Protein AF-A0A0F9L9L3-F1 (afdb_monomer_lite)

Radius of gyration: 15.14 Å; chains: 1; bounding box: 42×22×38 Å

pLDDT: mean 79.23, std 16.56, range [38.59, 95.31]

Structure (mmCIF, N/CA/C/O backbone):
data_AF-A0A0F9L9L3-F1
#
_entry.id   AF-A0A0F9L9L3-F1
#
loop_
_atom_site.group_PDB
_atom_site.id
_atom_site.type_symbol
_atom_site.label_atom_id
_atom_site.label_alt_id
_atom_site.label_comp_id
_atom_site.label_asym_id
_atom_site.label_entity_id
_atom_site.label_seq_id
_atom_site.pdbx_PDB_ins_code
_atom_site.Cartn_x
_atom_site.Cartn_y
_atom_site.Cartn_z
_atom_site.occupancy
_atom_site.B_iso_or_equiv
_atom_site.auth_seq_id
_atom_site.auth_comp_id
_atom_site.auth_asym_id
_atom_site.auth_atom_id
_atom_site.pdbx_PDB_model_num
ATOM 1 N N . MET A 1 1 ? -28.915 -11.012 18.390 1.00 38.59 1 MET A N 1
ATOM 2 C CA . MET A 1 1 ? -27.471 -11.234 18.582 1.00 38.59 1 MET A CA 1
ATOM 3 C C . MET A 1 1 ? -26.810 -10.582 17.386 1.00 38.59 1 MET A C 1
ATOM 5 O O . MET A 1 1 ? -27.124 -10.997 16.282 1.00 38.59 1 MET A O 1
ATOM 9 N N . ALA A 1 2 ? -26.110 -9.464 17.575 1.00 46.91 2 ALA A N 1
ATOM 10 C CA . ALA A 1 2 ? -25.464 -8.759 16.470 1.00 46.91 2 ALA A CA 1
ATOM 11 C C . ALA A 1 2 ? -24.135 -9.465 16.185 1.00 46.91 2 ALA A C 1
ATOM 13 O O . ALA A 1 2 ? -23.298 -9.557 17.081 1.00 46.91 2 ALA A O 1
ATOM 14 N N . ASP A 1 3 ? -23.996 -10.026 14.987 1.00 47.84 3 ASP A N 1
ATOM 15 C CA . ASP A 1 3 ? -22.734 -10.569 14.495 1.00 47.84 3 ASP A CA 1
ATOM 16 C C . ASP A 1 3 ? -21.765 -9.398 14.266 1.00 47.84 3 ASP A C 1
ATOM 18 O O . ASP A 1 3 ? -21.937 -8.596 13.349 1.00 47.84 3 ASP A O 1
ATOM 22 N N . ASP A 1 4 ? -20.773 -9.277 15.147 1.00 47.53 4 ASP A N 1
ATOM 23 C CA . ASP A 1 4 ? -19.625 -8.381 15.010 1.00 47.53 4 ASP A CA 1
ATOM 24 C C . ASP A 1 4 ? -18.759 -8.920 13.859 1.00 47.53 4 ASP A C 1
ATOM 26 O O . ASP A 1 4 ? -17.952 -9.836 14.026 1.00 47.53 4 ASP A O 1
ATOM 30 N N . VAL A 1 5 ? -18.984 -8.441 12.636 1.00 58.00 5 VAL A N 1
ATOM 31 C CA . VAL A 1 5 ? -18.056 -8.730 11.529 1.00 58.00 5 VAL A CA 1
ATOM 32 C C . VAL A 1 5 ? -16.718 -8.002 11.864 1.00 58.00 5 VAL A C 1
ATOM 34 O O . VAL A 1 5 ? -16.740 -7.118 12.699 1.00 58.00 5 VAL A O 1
ATOM 37 N N . MET A 1 6 ? -15.523 -8.312 11.338 1.00 53.97 6 MET A N 1
ATOM 38 C CA . MET A 1 6 ? -14.237 -7.704 11.814 1.00 53.97 6 MET A CA 1
ATOM 39 C C . MET A 1 6 ? -13.456 -6.982 10.676 1.00 53.97 6 MET A C 1
ATOM 41 O O . MET A 1 6 ? -13.101 -7.674 9.748 1.00 53.97 6 MET A O 1
ATOM 45 N N . GLU A 1 7 ? -13.223 -5.645 10.621 1.00 59.94 7 GLU A N 1
ATOM 46 C CA . GLU A 1 7 ? -12.638 -4.895 9.464 1.00 59.94 7 GLU A CA 1
ATOM 47 C C . GLU A 1 7 ? -11.116 -4.929 9.462 1.00 59.94 7 GLU A C 1
ATOM 49 O O . GLU A 1 7 ? -10.437 -4.035 9.952 1.00 59.94 7 GLU A O 1
ATOM 54 N N . VAL A 1 8 ? -10.556 -5.957 8.837 1.00 63.75 8 VAL A N 1
ATOM 55 C CA . VAL A 1 8 ? -9.185 -5.987 8.323 1.00 63.75 8 VAL A CA 1
ATOM 56 C C . VAL A 1 8 ? -9.120 -5.201 7.009 1.00 63.75 8 VAL A C 1
ATOM 58 O O . VAL A 1 8 ? -9.034 -5.752 5.908 1.00 63.75 8 VAL A O 1
ATOM 61 N N . ILE A 1 9 ? -9.151 -3.881 7.148 1.00 84.50 9 ILE A N 1
ATOM 62 C CA . ILE A 1 9 ? -8.730 -2.929 6.117 1.00 84.50 9 ILE A CA 1
ATOM 63 C C . ILE A 1 9 ? -7.200 -2.854 6.058 1.00 84.50 9 ILE A C 1
ATOM 65 O O . ILE A 1 9 ? -6.491 -3.325 6.953 1.00 84.50 9 ILE A O 1
ATOM 69 N N . CYS A 1 10 ? -6.658 -2.272 4.992 1.00 90.75 10 CYS A N 1
ATOM 70 C CA . CYS A 1 10 ? -5.220 -2.155 4.788 1.00 90.75 10 CYS A CA 1
ATOM 71 C C . CYS A 1 10 ? -4.507 -1.550 6.009 1.00 90.75 10 CYS A C 1
ATOM 73 O O . CYS A 1 10 ? -3.506 -2.100 6.449 1.00 90.75 10 CYS A O 1
ATOM 75 N N . GLY A 1 11 ? -5.060 -0.518 6.644 1.00 87.69 11 GLY A N 1
ATOM 76 C CA . GLY A 1 11 ? -4.462 0.150 7.802 1.00 87.69 11 GLY A CA 1
ATOM 77 C C . GLY A 1 11 ? -4.197 -0.752 9.015 1.00 87.69 11 GLY A C 1
ATOM 78 O O . GLY A 1 11 ? -3.298 -0.445 9.797 1.00 87.69 11 GLY A O 1
ATOM 79 N N . THR A 1 12 ? -4.927 -1.862 9.160 1.00 86.69 12 THR A N 1
ATOM 80 C CA . THR A 1 12 ? -4.751 -2.862 10.232 1.00 86.69 12 THR A CA 1
ATOM 81 C C . THR A 1 12 ? -4.124 -4.170 9.729 1.00 86.69 12 THR A C 1
ATOM 83 O O . THR A 1 12 ? -3.863 -5.090 10.507 1.00 86.69 12 THR A O 1
ATOM 86 N N . CYS A 1 13 ? -3.837 -4.268 8.430 1.00 87.81 13 CYS A N 1
ATOM 87 C CA . CYS A 1 13 ? -3.266 -5.448 7.798 1.00 87.81 13 CYS A CA 1
ATOM 88 C C . CYS A 1 13 ? -1.752 -5.543 8.040 1.00 87.81 13 CYS A C 1
ATOM 90 O O . CYS A 1 13 ? -1.002 -4.613 7.756 1.00 87.81 13 CYS A O 1
ATOM 92 N N . ARG A 1 14 ? -1.258 -6.721 8.450 1.00 90.25 14 ARG A N 1
ATOM 93 C CA . ARG A 1 14 ? 0.183 -6.960 8.693 1.00 90.25 14 ARG A CA 1
ATOM 94 C C . ARG A 1 14 ? 1.090 -6.752 7.472 1.00 90.25 14 ARG A C 1
ATOM 96 O O . ARG A 1 14 ? 2.307 -6.711 7.611 1.00 90.25 14 ARG A O 1
ATOM 103 N N . TYR A 1 15 ? 0.503 -6.729 6.278 1.00 92.81 15 TYR A N 1
ATOM 104 C CA . TYR A 1 15 ? 1.205 -6.588 5.003 1.00 92.81 15 TYR A CA 1
ATOM 105 C C . TYR A 1 15 ? 1.059 -5.189 4.395 1.00 92.81 15 TYR A C 1
ATOM 107 O O . TYR A 1 15 ? 1.493 -4.966 3.264 1.00 92.81 15 TYR A O 1
ATOM 115 N N . PHE A 1 16 ? 0.404 -4.269 5.099 1.00 93.12 16 PHE A N 1
ATOM 116 C CA . PHE A 1 16 ? 0.347 -2.875 4.701 1.00 93.12 16 PHE A CA 1
ATOM 117 C C . PHE A 1 16 ? 1.623 -2.167 5.138 1.00 93.12 16 PHE A C 1
ATOM 119 O O . PHE A 1 16 ? 1.966 -2.128 6.318 1.00 93.12 16 PHE A O 1
ATOM 126 N N . ASP A 1 17 ? 2.331 -1.620 4.159 1.00 95.00 17 ASP A N 1
ATOM 127 C CA . ASP A 1 17 ? 3.577 -0.892 4.358 1.00 95.00 17 ASP A CA 1
ATOM 128 C C . ASP A 1 17 ? 3.309 0.610 4.205 1.00 95.00 17 ASP A C 1
ATOM 130 O O . ASP A 1 17 ? 3.132 1.113 3.092 1.00 95.00 17 ASP A O 1
ATOM 134 N N . ARG A 1 18 ? 3.181 1.316 5.334 1.00 94.00 18 ARG A N 1
ATOM 135 C CA . ARG A 1 18 ? 2.796 2.736 5.376 1.00 94.00 18 ARG A CA 1
ATOM 136 C C . ARG A 1 18 ? 3.932 3.623 4.852 1.00 94.00 18 ARG A C 1
ATOM 138 O O . ARG A 1 18 ? 5.056 3.550 5.343 1.00 94.00 18 ARG A O 1
ATOM 145 N N . LEU A 1 19 ? 3.626 4.516 3.907 1.00 92.31 19 LEU A N 1
ATOM 146 C CA . LEU A 1 19 ? 4.590 5.501 3.407 1.00 92.31 19 LEU A CA 1
ATOM 147 C C . LEU A 1 19 ? 4.739 6.681 4.379 1.00 92.31 19 LEU A C 1
ATOM 149 O O . LEU A 1 19 ? 3.849 6.965 5.180 1.00 92.31 19 LEU A O 1
ATOM 153 N N . LYS A 1 20 ? 5.869 7.396 4.287 1.00 86.75 20 LYS A N 1
ATOM 154 C CA . LYS A 1 20 ? 6.193 8.535 5.170 1.00 86.75 20 LYS A CA 1
ATOM 155 C C . LYS A 1 20 ? 5.153 9.660 5.125 1.00 86.75 20 LYS A C 1
ATOM 157 O O . LYS A 1 20 ? 4.979 10.337 6.131 1.00 86.75 20 LYS A O 1
ATOM 162 N N . ASP A 1 21 ? 4.448 9.804 4.005 1.00 79.06 21 ASP A N 1
ATOM 163 C CA . ASP A 1 21 ? 3.420 10.830 3.799 1.00 79.06 21 ASP A CA 1
ATOM 164 C C . ASP A 1 21 ? 2.068 10.479 4.450 1.00 79.06 21 ASP A C 1
ATOM 166 O O . ASP A 1 21 ? 1.124 11.251 4.360 1.00 79.06 21 ASP A O 1
ATOM 170 N N . GLY A 1 22 ? 1.963 9.329 5.129 1.00 70.19 22 GLY A N 1
ATOM 171 C CA . GLY A 1 22 ? 0.872 8.994 6.052 1.00 70.19 22 GLY A CA 1
ATOM 172 C C . GLY A 1 22 ? -0.459 8.595 5.410 1.00 70.19 22 GLY A C 1
ATOM 173 O O . GLY A 1 22 ? -1.123 7.706 5.947 1.00 70.19 22 GLY A O 1
ATOM 174 N N . ASP A 1 23 ? -0.801 9.179 4.263 1.00 85.00 23 ASP A N 1
ATOM 175 C CA . ASP A 1 23 ? -2.121 9.051 3.632 1.00 85.00 23 ASP A CA 1
ATOM 176 C C . ASP A 1 23 ? -2.273 7.793 2.767 1.00 85.00 23 ASP A C 1
ATOM 178 O O . ASP A 1 23 ? -3.388 7.392 2.439 1.00 85.00 23 ASP A O 1
ATOM 182 N N . ARG A 1 24 ? -1.163 7.148 2.381 1.00 92.56 24 ARG A N 1
ATOM 183 C CA . A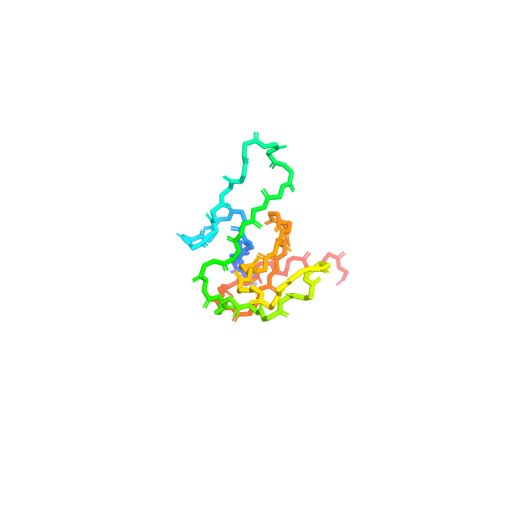RG A 1 24 ? -1.159 5.927 1.558 1.00 92.56 24 ARG A CA 1
ATOM 184 C C . ARG A 1 24 ? -0.081 4.937 1.991 1.00 92.56 24 ARG A C 1
ATOM 186 O O . ARG A 1 24 ? 0.887 5.284 2.671 1.00 92.56 24 ARG A O 1
ATOM 193 N N . GLY A 1 25 ? -0.247 3.688 1.577 1.00 94.75 25 GLY A N 1
ATOM 194 C CA . GLY A 1 25 ? 0.726 2.621 1.790 1.00 94.75 25 GLY A CA 1
ATOM 195 C C . GLY A 1 25 ? 0.776 1.641 0.628 1.00 94.75 25 GLY A C 1
ATOM 196 O O . GLY A 1 25 ? 0.009 1.744 -0.327 1.00 94.75 25 GLY A O 1
ATOM 197 N N . LEU A 1 26 ? 1.701 0.691 0.698 1.00 95.31 26 LEU A N 1
ATOM 198 C CA . LEU A 1 26 ? 1.866 -0.359 -0.301 1.00 95.31 26 LEU A CA 1
ATOM 199 C C . LEU A 1 26 ? 1.243 -1.663 0.200 1.00 95.31 26 LEU A C 1
ATOM 201 O O . LEU A 1 26 ? 1.487 -2.086 1.332 1.00 95.31 26 LEU A O 1
ATOM 205 N N . CYS A 1 27 ? 0.481 -2.341 -0.657 1.00 94.38 27 CYS A N 1
ATOM 206 C CA . CYS A 1 27 ? -0.014 -3.686 -0.369 1.00 94.38 27 CYS A CA 1
ATOM 207 C C . CYS A 1 27 ? 1.074 -4.719 -0.682 1.00 94.38 27 CYS A C 1
ATOM 209 O O . CYS A 1 27 ? 1.354 -4.983 -1.849 1.00 94.38 27 CYS A O 1
ATOM 211 N N . ARG A 1 28 ? 1.680 -5.336 0.341 1.00 94.75 28 ARG A N 1
ATOM 212 C CA . ARG A 1 28 ? 2.735 -6.356 0.159 1.00 94.75 28 ARG A CA 1
ATOM 213 C C . ARG A 1 28 ? 2.211 -7.778 -0.075 1.00 94.75 28 ARG A C 1
ATOM 215 O O . ARG A 1 28 ? 3.017 -8.669 -0.319 1.00 94.75 28 ARG A O 1
ATOM 222 N N . ILE A 1 29 ? 0.892 -7.994 -0.014 1.00 92.94 29 ILE A N 1
ATOM 223 C CA . ILE A 1 29 ? 0.272 -9.272 -0.415 1.00 92.94 29 ILE A CA 1
ATOM 224 C C . ILE A 1 29 ? 0.213 -9.381 -1.936 1.00 92.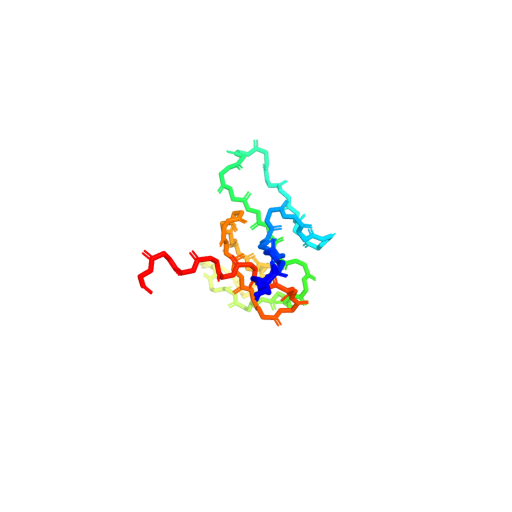94 29 ILE A C 1
ATOM 226 O O . ILE A 1 29 ? 0.521 -10.429 -2.499 1.00 92.94 29 ILE A O 1
ATOM 230 N N . ALA A 1 30 ? -0.224 -8.308 -2.596 1.00 90.50 30 ALA A N 1
ATOM 231 C CA . ALA A 1 30 ? -0.318 -8.288 -4.042 1.00 90.50 30 ALA A CA 1
ATOM 232 C C . ALA A 1 30 ? 1.096 -8.238 -4.645 1.00 90.50 30 ALA A C 1
ATOM 234 O O . ALA A 1 30 ? 1.936 -7.463 -4.170 1.00 90.50 30 ALA A O 1
ATOM 235 N N . PRO A 1 31 ? 1.383 -9.046 -5.681 1.00 92.56 31 PRO A N 1
ATOM 236 C CA . PRO A 1 31 ? 2.665 -8.972 -6.361 1.00 92.56 31 PRO A CA 1
ATOM 237 C C . PRO A 1 31 ? 2.840 -7.597 -7.028 1.00 92.56 31 PRO A C 1
ATOM 239 O O . PRO A 1 31 ? 1.842 -6.953 -7.375 1.00 92.56 31 PRO A O 1
ATOM 242 N N . PRO A 1 32 ? 4.090 -7.152 -7.249 1.00 93.38 32 PRO A N 1
ATOM 243 C CA . PRO A 1 32 ? 4.359 -5.970 -8.055 1.00 93.38 32 PRO A CA 1
ATOM 244 C C . PRO A 1 32 ? 3.708 -6.103 -9.425 1.00 93.38 32 PRO A C 1
ATOM 246 O O . PRO A 1 32 ? 3.845 -7.133 -10.087 1.00 93.38 32 PRO A O 1
ATOM 249 N N . GLN A 1 33 ? 3.028 -5.051 -9.853 1.00 90.56 33 GLN A N 1
ATOM 250 C CA . GLN A 1 33 ? 2.458 -4.964 -11.186 1.00 90.56 33 GLN A CA 1
ATOM 251 C C . GLN A 1 33 ? 3.418 -4.202 -12.093 1.00 90.56 33 GL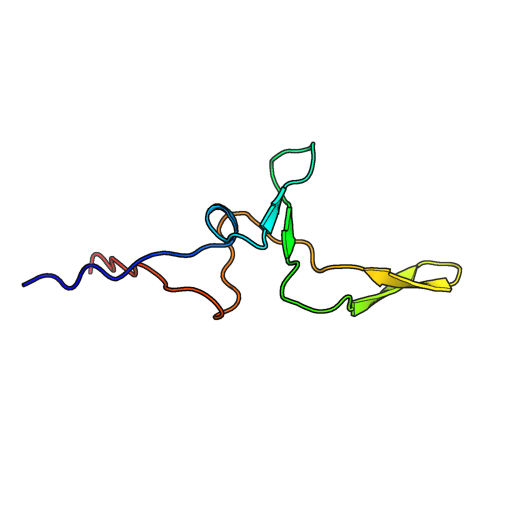N A C 1
ATOM 253 O O . GLN A 1 33 ? 4.136 -3.306 -11.642 1.00 90.56 33 GLN A O 1
ATOM 258 N N . GLY A 1 34 ? 3.452 -4.587 -13.368 1.00 88.75 34 GLY A N 1
ATOM 259 C CA . GLY A 1 34 ? 4.197 -3.840 -14.371 1.00 88.75 34 GLY A CA 1
ATOM 260 C C . GLY A 1 34 ? 3.589 -2.452 -14.511 1.00 88.75 34 GLY A C 1
ATOM 261 O O . GLY A 1 34 ? 2.401 -2.329 -14.804 1.00 88.75 34 GLY A O 1
ATOM 262 N N . VAL A 1 35 ? 4.397 -1.425 -14.281 1.00 84.38 35 VAL A N 1
ATOM 263 C CA . VAL A 1 35 ? 4.031 -0.040 -14.561 1.00 84.38 35 VAL A CA 1
ATOM 264 C C . VAL A 1 35 ? 4.924 0.481 -15.674 1.00 84.38 35 VAL A C 1
ATOM 266 O O . VAL A 1 35 ? 6.138 0.251 -15.684 1.00 84.38 35 VAL A O 1
ATOM 269 N N . ASP A 1 36 ? 4.298 1.160 -16.629 1.00 83.62 36 ASP A N 1
ATOM 270 C CA . ASP A 1 36 ? 5.013 1.872 -17.674 1.00 83.62 36 ASP A CA 1
ATOM 271 C C . ASP A 1 36 ? 5.565 3.161 -17.062 1.00 83.62 36 ASP A C 1
ATOM 273 O O . ASP A 1 36 ? 4.816 4.074 -16.707 1.00 83.62 36 ASP A O 1
ATOM 277 N N . CYS A 1 37 ? 6.877 3.199 -16.855 1.00 77.50 37 CYS A N 1
ATOM 278 C CA . CYS A 1 37 ? 7.577 4.448 -16.609 1.00 77.50 37 CYS A CA 1
ATOM 279 C C . CYS A 1 37 ? 8.370 4.782 -17.869 1.00 77.50 37 CYS A C 1
ATOM 281 O O . CYS A 1 37 ? 8.918 3.879 -18.493 1.00 77.50 37 CYS A O 1
ATOM 283 N N . GLU A 1 38 ? 8.449 6.071 -18.219 1.00 79.00 38 GLU A N 1
ATOM 284 C CA . GLU A 1 38 ? 8.851 6.641 -19.526 1.00 79.00 38 GLU A CA 1
ATOM 285 C C . GLU A 1 38 ? 10.126 6.069 -20.189 1.00 79.00 38 GLU A C 1
ATOM 287 O O . GLU A 1 38 ? 10.447 6.406 -21.328 1.00 79.00 38 GLU A O 1
ATOM 292 N N . ARG A 1 39 ? 10.904 5.242 -19.484 1.00 75.19 39 ARG A N 1
ATOM 293 C CA . ARG A 1 39 ? 12.172 4.664 -19.932 1.00 75.19 39 ARG A CA 1
ATOM 294 C C . ARG A 1 39 ? 12.344 3.165 -19.660 1.00 75.19 39 ARG A C 1
ATOM 296 O O . ARG A 1 39 ? 13.349 2.614 -20.107 1.00 75.19 39 ARG A O 1
ATOM 303 N N . ALA A 1 40 ? 11.441 2.505 -18.931 1.00 75.81 40 ALA A N 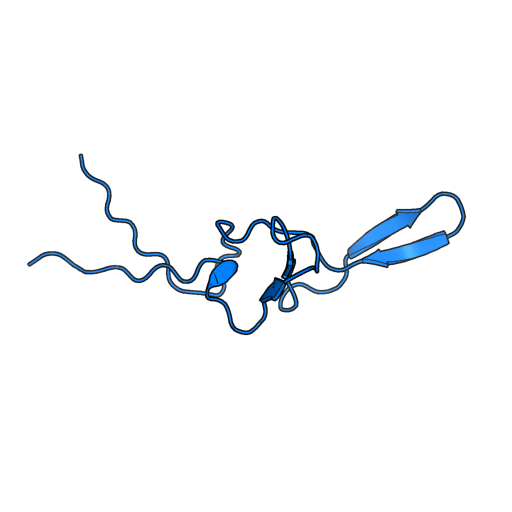1
ATOM 304 C CA . ALA A 1 40 ? 11.551 1.081 -18.612 1.00 75.81 40 ALA A CA 1
ATOM 305 C C . ALA A 1 40 ? 10.232 0.494 -18.088 1.00 75.81 40 ALA A C 1
ATOM 307 O O . ALA A 1 40 ? 9.443 1.167 -17.436 1.00 75.81 40 ALA A O 1
ATOM 308 N N . TRP A 1 41 ? 10.036 -0.809 -18.274 1.00 80.69 41 TRP A N 1
ATOM 309 C CA . TRP A 1 41 ? 9.042 -1.542 -17.493 1.00 80.69 41 TRP A CA 1
ATOM 310 C C . TRP A 1 41 ? 9.621 -1.858 -16.119 1.00 80.69 41 TRP A C 1
ATOM 312 O O . TRP A 1 41 ? 10.629 -2.560 -16.013 1.00 80.69 41 TRP A O 1
ATOM 322 N N . VAL A 1 42 ? 8.985 -1.346 -15.068 1.00 86.50 42 VAL A N 1
ATOM 323 C CA . VAL A 1 42 ? 9.377 -1.623 -13.681 1.00 86.50 42 VAL A CA 1
ATOM 324 C C . VAL A 1 42 ? 8.217 -2.254 -12.923 1.00 86.50 42 VAL A C 1
ATOM 326 O O . VAL A 1 42 ? 7.051 -2.004 -13.217 1.00 86.50 42 VAL A O 1
ATOM 329 N N . GLY A 1 43 ? 8.534 -3.105 -11.950 1.00 91.31 43 GLY A N 1
ATOM 330 C CA . GLY A 1 43 ? 7.538 -3.652 -11.034 1.00 91.31 43 GLY A CA 1
ATOM 331 C C . GLY A 1 43 ? 7.278 -2.676 -9.893 1.00 91.31 43 GLY A C 1
ATOM 332 O O . GLY A 1 43 ? 8.209 -2.328 -9.167 1.00 91.31 43 GLY A O 1
ATOM 333 N N . ALA A 1 44 ? 6.025 -2.269 -9.703 1.00 90.94 44 ALA A N 1
ATOM 334 C CA . ALA A 1 44 ? 5.607 -1.445 -8.575 1.00 90.94 44 ALA A CA 1
ATOM 335 C C . ALA A 1 44 ? 4.557 -2.172 -7.733 1.00 90.94 44 ALA A C 1
ATOM 337 O O . ALA A 1 44 ? 3.623 -2.780 -8.255 1.00 90.94 44 ALA A O 1
ATOM 338 N N . TRP A 1 45 ? 4.708 -2.106 -6.411 1.00 94.19 45 TRP A N 1
ATOM 339 C CA . TRP A 1 45 ? 3.677 -2.591 -5.500 1.00 94.19 45 TRP A CA 1
ATOM 340 C C . TRP A 1 45 ? 2.451 -1.679 -5.595 1.00 94.19 45 TRP A C 1
ATOM 342 O O . TRP A 1 45 ? 2.623 -0.462 -5.710 1.00 94.19 45 TRP A O 1
ATOM 352 N N . PRO A 1 46 ? 1.227 -2.226 -5.512 1.00 93.12 46 PRO A N 1
ATOM 353 C CA . PRO A 1 46 ? 0.022 -1.410 -5.536 1.00 93.12 46 PRO A CA 1
ATOM 354 C C . PRO A 1 46 ? -0.011 -0.417 -4.374 1.00 93.12 46 PRO A C 1
ATOM 356 O O . PRO A 1 46 ? 0.190 -0.797 -3.216 1.00 93.12 46 PRO A O 1
ATOM 359 N N . LEU A 1 47 ? -0.293 0.843 -4.700 1.00 93.62 47 LEU A N 1
ATOM 360 C CA . LEU A 1 47 ? -0.514 1.914 -3.738 1.00 93.62 47 LEU A CA 1
ATOM 361 C C . LEU A 1 47 ? -1.989 1.916 -3.317 1.00 93.62 47 LEU A C 1
ATOM 363 O O . LEU A 1 47 ? -2.867 2.021 -4.170 1.00 93.62 47 LEU A O 1
ATOM 367 N N . VAL A 1 48 ? -2.247 1.814 -2.016 1.00 93.25 48 VAL A N 1
ATOM 368 C CA . VAL A 1 48 ? -3.585 1.661 -1.425 1.00 93.25 48 VAL A CA 1
ATOM 369 C C . VAL A 1 48 ? -3.801 2.647 -0.273 1.00 93.25 48 VAL A C 1
ATOM 371 O O . VAL A 1 48 ? -2.847 3.088 0.379 1.00 93.25 48 VAL A O 1
ATOM 374 N N . SER A 1 49 ? -5.060 3.003 -0.035 1.00 92.31 49 SER A N 1
ATOM 375 C CA . SER A 1 49 ? -5.523 3.747 1.139 1.00 92.31 49 SER A CA 1
ATOM 376 C C . SER A 1 49 ? -5.510 2.850 2.387 1.00 92.31 49 SER A C 1
ATOM 378 O O . SER A 1 49 ? -5.717 1.640 2.261 1.00 92.31 49 SER A O 1
ATOM 380 N N . PRO A 1 50 ? -5.307 3.384 3.608 1.00 90.31 50 PRO A N 1
ATOM 381 C CA . PRO A 1 50 ? -5.534 2.620 4.837 1.00 90.31 50 PRO A CA 1
ATOM 382 C C . PRO A 1 50 ? -6.955 2.035 4.944 1.00 90.31 50 PRO A C 1
ATOM 384 O O . PRO A 1 50 ? -7.110 0.995 5.577 1.00 90.31 50 PRO A O 1
ATOM 387 N N . ASP A 1 51 ? -7.956 2.636 4.298 1.00 88.12 51 ASP A N 1
ATOM 388 C CA . ASP A 1 51 ? -9.351 2.165 4.318 1.00 88.12 51 ASP A CA 1
ATOM 389 C C . ASP A 1 51 ? -9.685 1.161 3.196 1.00 88.12 51 ASP A C 1
ATOM 391 O O . ASP A 1 51 ? -10.806 0.655 3.123 1.00 88.12 51 ASP A O 1
ATOM 395 N N . ASP A 1 52 ? -8.725 0.848 2.315 1.00 89.75 52 ASP A N 1
ATOM 396 C CA . ASP A 1 52 ? -8.932 -0.135 1.249 1.00 89.75 52 ASP A CA 1
ATOM 397 C C . ASP A 1 52 ? -9.004 -1.568 1.796 1.00 89.75 52 ASP A C 1
ATOM 399 O O . ASP A 1 52 ? -8.448 -1.909 2.844 1.00 89.75 52 ASP A O 1
ATOM 403 N N . TRP A 1 53 ? -9.647 -2.450 1.027 1.00 88.25 53 TRP A N 1
ATOM 404 C CA . TRP A 1 53 ? -9.734 -3.876 1.325 1.00 88.25 53 TRP A CA 1
ATOM 405 C C . TRP A 1 53 ? -9.523 -4.716 0.066 1.00 88.25 53 TRP A C 1
ATOM 407 O O . TRP A 1 53 ? -10.224 -4.564 -0.932 1.00 88.25 53 TRP A O 1
ATOM 417 N N . CYS A 1 54 ? -8.562 -5.640 0.124 1.00 87.62 54 CYS A N 1
ATOM 418 C CA . CYS A 1 54 ? -8.200 -6.513 -0.997 1.00 87.62 54 CYS A CA 1
ATOM 419 C C . CYS A 1 54 ? -8.820 -7.922 -0.925 1.00 87.62 54 CYS A C 1
ATOM 421 O O . CYS A 1 54 ? -8.441 -8.794 -1.704 1.00 87.62 54 CYS A O 1
ATOM 423 N N . GLY A 1 55 ? -9.721 -8.183 0.030 1.00 84.00 55 GLY A N 1
ATOM 424 C CA . GLY A 1 55 ? -10.359 -9.497 0.200 1.00 84.00 55 GLY A CA 1
ATOM 425 C C . GLY A 1 55 ? -9.524 -10.546 0.946 1.00 84.00 55 GLY A C 1
ATOM 426 O O . GLY A 1 55 ? -9.990 -11.664 1.132 1.00 84.00 55 GLY A O 1
ATOM 427 N N . GLN A 1 56 ? -8.301 -10.214 1.379 1.00 81.44 56 GLN A N 1
ATOM 428 C CA . GLN A 1 56 ? -7.383 -11.142 2.072 1.00 81.44 56 GLN A CA 1
ATOM 429 C C . GLN A 1 56 ? -7.455 -11.052 3.610 1.00 81.44 56 GLN A C 1
ATOM 431 O O . GLN A 1 56 ? -6.739 -11.763 4.311 1.00 81.44 56 GLN A O 1
ATOM 436 N N . GLY A 1 57 ? -8.315 -10.176 4.134 1.00 69.62 57 GLY A N 1
ATOM 437 C CA . GLY A 1 57 ? -8.610 -10.015 5.558 1.00 69.62 57 GLY A CA 1
ATOM 438 C C . GLY A 1 57 ? -10.121 -9.969 5.816 1.00 69.62 57 GLY A C 1
ATOM 439 O O . GLY A 1 57 ? -10.907 -9.946 4.871 1.00 69.62 57 GLY A O 1
ATOM 440 N N . VAL A 1 58 ? -10.539 -9.967 7.082 1.00 64.62 58 VAL A N 1
ATOM 441 C CA . VAL A 1 58 ? -11.956 -9.880 7.494 1.00 64.62 58 VAL A CA 1
ATOM 442 C C . VAL A 1 58 ? -12.511 -8.452 7.215 1.00 64.62 58 VAL A C 1
ATOM 444 O O . VAL A 1 58 ? -11.714 -7.537 7.078 1.00 64.62 58 VAL A O 1
ATOM 447 N N . LYS A 1 59 ? -13.832 -8.209 7.092 1.00 59.12 59 LYS A N 1
ATOM 448 C CA . LYS A 1 59 ? -14.446 -6.855 6.959 1.00 59.12 59 LYS A CA 1
ATOM 449 C C . LYS A 1 59 ? -15.672 -6.623 7.909 1.00 59.12 59 LYS A C 1
ATOM 451 O O . LYS A 1 59 ? -16.735 -7.091 7.541 1.00 59.12 59 LYS A O 1
ATOM 456 N N . THR A 1 60 ? -15.605 -5.925 9.066 1.00 48.97 60 THR A N 1
ATOM 457 C CA . THR A 1 60 ? -16.724 -5.389 9.922 1.00 48.97 60 THR A CA 1
ATOM 458 C C . THR A 1 60 ? -17.688 -4.452 9.183 1.00 48.97 60 THR A C 1
ATOM 460 O O . THR A 1 60 ? -17.722 -3.241 9.358 1.00 48.97 60 THR A O 1
ATOM 463 N N . VAL A 1 61 ? -18.552 -5.042 8.385 1.00 57.22 61 VAL A N 1
ATOM 464 C CA . VAL A 1 61 ? -19.814 -4.474 7.903 1.00 57.22 61 VAL A CA 1
ATOM 465 C C . VAL A 1 61 ? -20.856 -4.087 8.969 1.00 57.22 61 VAL A C 1
ATOM 467 O O . VAL A 1 61 ? -21.821 -4.838 9.041 1.00 57.22 61 VAL A O 1
ATOM 470 N N . VAL A 1 62 ? -20.772 -3.016 9.780 1.00 52.78 62 VAL A N 1
ATOM 471 C CA . VAL A 1 62 ? -21.997 -2.520 10.477 1.00 52.78 62 VAL A CA 1
ATOM 472 C C . VAL A 1 62 ? -22.826 -1.665 9.515 1.00 52.78 62 VAL A C 1
ATOM 474 O O . VAL A 1 62 ? -22.673 -0.448 9.444 1.00 52.78 62 VAL A O 1
ATOM 477 N N . ASP A 1 63 ? -23.691 -2.313 8.733 1.00 45.69 63 ASP A N 1
ATOM 478 C CA . ASP A 1 63 ? -24.687 -1.622 7.906 1.00 45.69 63 ASP A CA 1
ATOM 479 C C . ASP A 1 63 ? -25.845 -1.151 8.801 1.00 45.69 63 ASP A C 1
ATOM 481 O O . ASP A 1 63 ? -26.635 -1.944 9.308 1.00 45.69 63 ASP A O 1
ATOM 485 N N . GLY A 1 64 ? -25.896 0.153 9.071 1.00 53.28 64 GLY A N 1
ATOM 486 C CA . GLY A 1 64 ? -26.900 0.790 9.928 1.00 53.28 64 GLY A CA 1
ATOM 487 C C . GLY A 1 64 ? -28.226 1.110 9.227 1.00 53.28 64 GLY A C 1
ATOM 488 O O . GLY A 1 64 ? -28.741 2.213 9.424 1.00 53.28 64 GLY A O 1
ATOM 489 N N . ARG A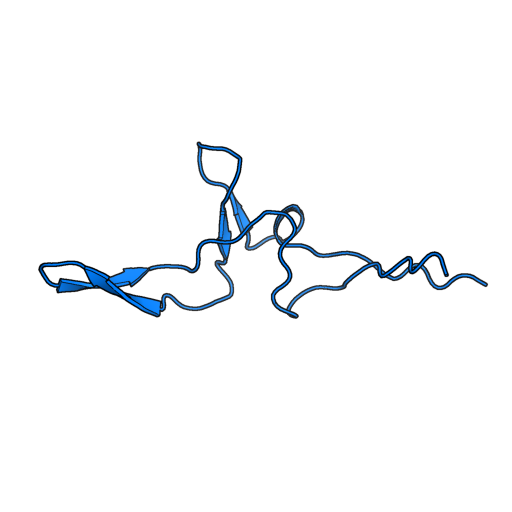 1 65 ? -28.769 0.203 8.403 1.00 44.62 65 ARG A N 1
ATOM 490 C CA . ARG A 1 65 ? -30.118 0.324 7.818 1.00 44.62 65 ARG A CA 1
ATOM 491 C C . ARG A 1 65 ? -31.002 -0.881 8.098 1.00 44.62 65 ARG A C 1
ATOM 493 O O . ARG A 1 65 ? -30.535 -2.023 7.929 1.00 44.62 65 ARG A O 1
#

Sequence (65 aa):
MADDVMEVICGTCRYFDRLKDGDRGLCRIAPPQGVDCERAWVGAWPLVSPDDWCGQGVKTVVDGR

Foldseek 3Di:
DDPQWDQPALLNDPQWAADPVRQKTFRNVDWFDFDDDPPDTDGDGDIDGSRHDPPPDIRGPPPPD

Organism: NCBI:txid412755

Secondary structure (DSSP, 8-st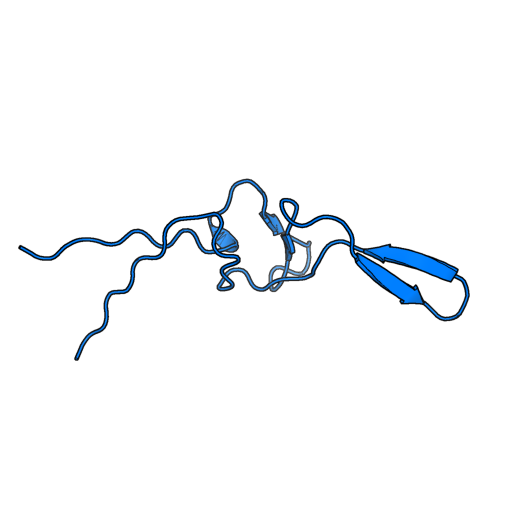ate):
---------GGG-TTEEE-TTSS-EEESSSPPEEEEETTEEEEEPPEE-TT---SSS--------